Protein AF-K1ZWE6-F1 (afdb_monomer)

Mean predicted aligned error: 5.82 Å

Radius of gyration: 15.29 Å; Cα contacts (8 Å, |Δi|>4): 28; chains: 1; bounding box: 30×24×37 Å

Structure (mmCIF, N/CA/C/O backbone):
data_AF-K1ZWE6-F1
#
_entry.id   AF-K1ZWE6-F1
#
loop_
_atom_site.group_PDB
_atom_site.id
_atom_site.type_symbol
_atom_site.label_atom_id
_atom_site.label_alt_id
_atom_site.label_comp_id
_atom_site.label_asym_id
_atom_site.label_entity_id
_atom_site.label_seq_id
_atom_site.pdbx_PDB_ins_code
_atom_site.Cartn_x
_atom_site.Cartn_y
_atom_site.Cartn_z
_atom_site.occupancy
_atom_site.B_iso_or_equiv
_atom_site.auth_seq_id
_atom_site.auth_comp_id
_atom_site.auth_asym_id
_atom_site.auth_atom_id
_atom_site.pdbx_PDB_model_num
ATOM 1 N N . ILE A 1 1 ? 20.011 6.119 -14.644 1.00 59.66 1 ILE A N 1
ATOM 2 C CA . ILE A 1 1 ? 20.267 4.673 -14.391 1.00 59.66 1 ILE A CA 1
ATOM 3 C C . ILE A 1 1 ? 19.117 3.794 -14.900 1.00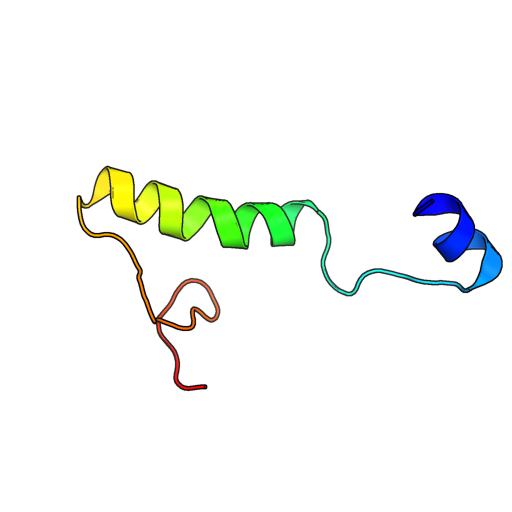 59.66 1 ILE A C 1
ATOM 5 O O . ILE A 1 1 ? 19.408 2.849 -15.617 1.00 59.66 1 ILE A O 1
ATOM 9 N N . SER A 1 2 ? 17.846 4.117 -14.614 1.00 67.81 2 SER A N 1
ATOM 10 C CA . SER A 1 2 ? 16.674 3.352 -15.100 1.00 67.81 2 SER A CA 1
ATOM 11 C C . SER A 1 2 ? 16.587 3.238 -16.638 1.00 67.81 2 SER A C 1
ATOM 13 O O . SER A 1 2 ? 16.592 2.133 -17.169 1.00 67.81 2 SER A O 1
ATOM 15 N N . LEU A 1 3 ? 16.662 4.365 -17.361 1.00 75.12 3 LEU A N 1
ATOM 16 C CA . LEU A 1 3 ? 16.543 4.397 -18.832 1.00 75.12 3 LEU A CA 1
ATOM 17 C C . LEU A 1 3 ? 17.629 3.592 -19.568 1.00 75.12 3 LEU A C 1
ATOM 19 O O . LEU A 1 3 ? 17.367 2.997 -20.607 1.00 75.12 3 LEU A O 1
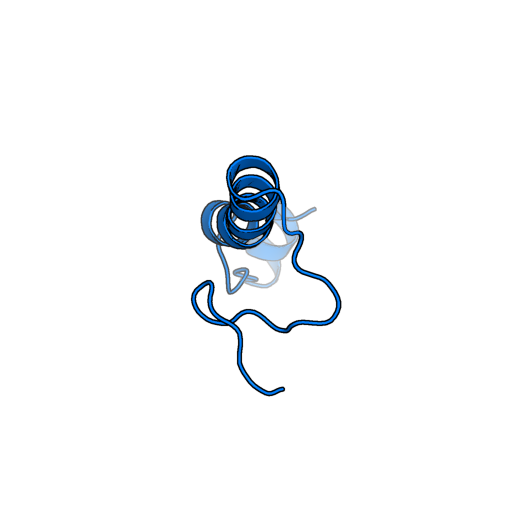ATOM 23 N N . ARG A 1 4 ? 18.850 3.538 -19.018 1.00 80.25 4 ARG A N 1
ATOM 24 C CA . ARG A 1 4 ? 19.953 2.778 -19.626 1.00 80.25 4 ARG A CA 1
ATOM 25 C C . ARG A 1 4 ? 19.721 1.269 -19.522 1.00 80.25 4 ARG A C 1
ATOM 27 O O . ARG A 1 4 ? 19.960 0.552 -20.481 1.00 80.25 4 ARG A O 1
ATOM 34 N N . LYS A 1 5 ? 19.200 0.801 -18.380 1.00 78.75 5 LYS A N 1
ATOM 35 C CA . LYS A 1 5 ? 18.850 -0.612 -18.159 1.00 78.75 5 LYS A CA 1
ATOM 36 C C . LYS A 1 5 ? 17.664 -1.055 -19.018 1.00 78.75 5 LYS A C 1
ATOM 38 O O . LYS A 1 5 ? 17.669 -2.177 -19.502 1.00 78.75 5 LYS A O 1
ATOM 43 N N . GLN A 1 6 ? 16.688 -0.175 -19.236 1.00 81.50 6 GLN A N 1
ATOM 44 C CA . GLN A 1 6 ? 15.602 -0.413 -20.192 1.00 81.50 6 GLN A CA 1
ATOM 45 C C . GLN A 1 6 ? 16.135 -0.579 -21.621 1.00 81.50 6 GLN A C 1
ATOM 47 O O . GLN A 1 6 ? 15.778 -1.539 -22.286 1.00 81.50 6 GLN A O 1
ATOM 52 N N . ALA A 1 7 ? 17.034 0.303 -22.070 1.00 84.00 7 ALA A N 1
ATOM 53 C CA . ALA A 1 7 ? 17.573 0.251 -23.431 1.00 84.00 7 ALA A CA 1
ATOM 54 C C . ALA A 1 7 ? 18.537 -0.928 -23.680 1.00 84.00 7 ALA A C 1
ATOM 56 O O . ALA A 1 7 ? 18.524 -1.507 -24.759 1.00 84.00 7 ALA A O 1
ATOM 57 N N . GLU A 1 8 ? 19.388 -1.271 -22.705 1.00 90.81 8 GLU A N 1
ATOM 58 C CA . GLU A 1 8 ? 20.425 -2.309 -22.856 1.00 90.81 8 GLU A CA 1
ATOM 59 C C . GLU A 1 8 ? 19.926 -3.725 -22.519 1.00 90.81 8 GLU A C 1
ATOM 61 O O . GLU A 1 8 ? 20.474 -4.702 -23.030 1.00 90.81 8 GLU A O 1
ATOM 66 N N . HIS A 1 9 ? 18.921 -3.856 -21.647 1.00 85.50 9 HIS A N 1
ATOM 67 C CA . HIS A 1 9 ? 18.495 -5.149 -21.091 1.00 85.50 9 HIS A CA 1
ATOM 68 C C . HIS A 1 9 ? 16.994 -5.423 -21.210 1.00 85.50 9 HIS A C 1
ATOM 70 O O . HIS A 1 9 ? 16.537 -6.411 -20.64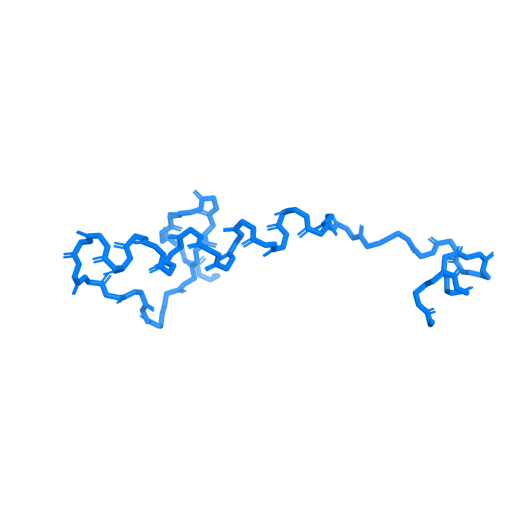1 1.00 85.50 9 HIS A O 1
ATOM 76 N N . ASP A 1 10 ? 16.238 -4.552 -21.889 1.00 78.75 10 ASP A N 1
ATOM 77 C CA . ASP A 1 10 ? 14.771 -4.616 -21.977 1.00 78.75 10 ASP A CA 1
ATOM 78 C C . ASP A 1 10 ? 14.120 -4.797 -20.597 1.00 78.75 10 ASP A C 1
ATOM 80 O O . ASP A 1 10 ? 13.217 -5.593 -20.371 1.00 78.75 10 ASP A O 1
ATOM 84 N N . PHE A 1 11 ? 14.672 -4.101 -19.603 1.00 82.12 11 PHE A N 1
ATOM 85 C CA . PHE A 1 11 ? 14.208 -4.237 -18.235 1.00 82.12 11 PHE A CA 1
ATOM 86 C C . PHE A 1 11 ? 12.941 -3.404 -18.037 1.00 82.12 11 PHE A C 1
ATOM 88 O O . PHE A 1 11 ? 13.030 -2.209 -17.742 1.00 82.12 11 PHE A O 1
ATOM 95 N N . GLN A 1 12 ? 11.759 -4.008 -18.152 1.00 75.81 12 GLN A N 1
ATOM 96 C CA . GLN A 1 12 ? 10.529 -3.394 -17.650 1.00 75.81 12 GLN A CA 1
ATOM 97 C C . GLN A 1 12 ? 10.325 -3.731 -16.165 1.00 75.81 12 GLN A C 1
ATOM 99 O O . GLN A 1 12 ? 10.270 -4.906 -15.795 1.00 75.81 12 GLN A O 1
ATOM 104 N N . PRO A 1 13 ? 10.179 -2.720 -15.288 1.00 76.25 13 PRO A N 1
ATOM 105 C CA . PRO A 1 13 ? 9.679 -2.953 -13.944 1.00 76.25 13 PRO A CA 1
ATOM 106 C C . PRO A 1 13 ? 8.278 -3.587 -14.021 1.00 76.25 13 PRO A C 1
ATOM 108 O O . PRO A 1 13 ? 7.443 -3.097 -14.779 1.00 76.25 13 PRO A O 1
ATOM 111 N N . PRO A 1 14 ? 7.990 -4.637 -13.235 1.00 75.19 14 PRO A N 1
ATOM 112 C CA . PRO A 1 14 ? 6.692 -5.317 -13.257 1.00 75.19 14 PRO A CA 1
ATOM 113 C C . PRO A 1 14 ? 5.550 -4.485 -12.652 1.00 75.19 14 PRO A C 1
ATOM 115 O O . PRO A 1 14 ? 4.396 -4.893 -12.725 1.00 75.19 14 PRO A O 1
ATOM 118 N N . LEU A 1 15 ? 5.874 -3.353 -12.025 1.00 79.94 15 LEU A N 1
ATOM 119 C CA . LEU A 1 15 ? 4.938 -2.417 -11.418 1.00 79.94 15 LEU A CA 1
ATOM 120 C C . LEU A 1 15 ? 5.296 -1.013 -11.894 1.00 79.94 15 LEU A C 1
ATOM 122 O O . LEU A 1 15 ? 6.481 -0.653 -11.885 1.00 79.94 15 LEU A O 1
ATOM 126 N N . ASP A 1 16 ? 4.297 -0.227 -12.285 1.00 86.88 16 ASP A N 1
ATOM 127 C CA . ASP A 1 16 ? 4.551 1.158 -12.647 1.00 86.88 16 ASP A CA 1
ATOM 128 C C . ASP A 1 16 ? 4.765 2.037 -11.394 1.00 86.88 16 ASP A C 1
ATOM 130 O O . ASP A 1 16 ? 4.629 1.611 -10.239 1.00 86.88 16 ASP A O 1
ATOM 134 N N . ILE A 1 17 ? 5.173 3.288 -11.616 1.00 88.50 17 ILE A N 1
ATOM 135 C CA . ILE A 1 17 ? 5.425 4.239 -10.527 1.00 88.50 17 ILE A CA 1
ATOM 136 C C . ILE A 1 17 ? 4.148 4.603 -9.752 1.00 88.50 17 ILE A C 1
ATOM 138 O O . ILE A 1 17 ? 4.222 4.899 -8.558 1.00 88.50 17 ILE A O 1
ATOM 142 N N . VAL A 1 18 ? 2.992 4.574 -10.412 1.00 90.88 18 VAL A N 1
ATOM 143 C CA . VAL A 1 18 ? 1.685 4.897 -9.835 1.00 90.88 18 VAL A CA 1
ATOM 144 C C . VAL A 1 18 ? 1.222 3.763 -8.924 1.00 90.88 18 VAL A C 1
ATOM 146 O O . VAL A 1 18 ? 0.821 4.032 -7.795 1.00 90.88 18 VAL A O 1
ATOM 149 N N . ASP A 1 19 ? 1.371 2.508 -9.345 1.00 90.31 19 ASP A N 1
ATOM 150 C CA . ASP A 1 19 ? 1.088 1.319 -8.541 1.00 90.31 19 ASP A CA 1
ATOM 151 C C . ASP A 1 19 ? 1.951 1.290 -7.276 1.00 90.31 19 ASP A C 1
ATOM 153 O O . ASP A 1 19 ? 1.469 1.019 -6.171 1.00 90.31 19 ASP A O 1
ATOM 157 N N . GLY A 1 20 ? 3.243 1.600 -7.424 1.00 90.75 20 GLY A N 1
ATOM 158 C CA . GLY A 1 20 ? 4.172 1.697 -6.302 1.00 90.75 20 GLY A CA 1
ATOM 159 C C . GLY A 1 20 ? 3.752 2.781 -5.309 1.00 90.75 20 GLY A C 1
ATOM 160 O O . GLY A 1 20 ? 3.717 2.530 -4.104 1.00 90.75 20 GLY A O 1
ATOM 161 N N . ALA A 1 21 ? 3.385 3.963 -5.811 1.00 94.25 21 ALA A N 1
ATOM 162 C CA . ALA A 1 21 ? 2.901 5.059 -4.980 1.00 94.25 21 ALA A CA 1
ATOM 163 C C . ALA A 1 21 ? 1.595 4.692 -4.261 1.00 94.25 21 ALA A C 1
ATOM 165 O O . ALA A 1 21 ? 1.500 4.868 -3.047 1.00 94.25 21 ALA A O 1
ATOM 166 N N . ALA A 1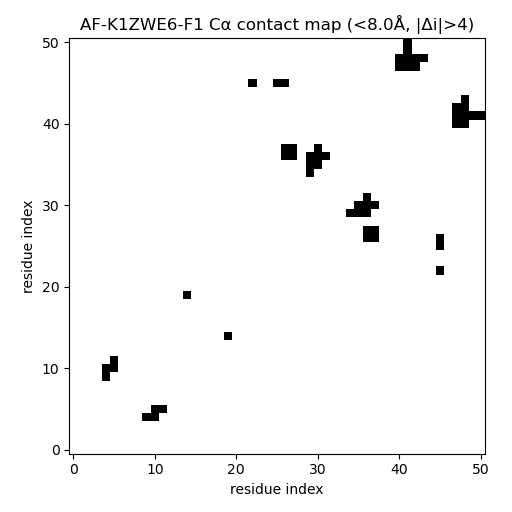 22 ? 0.619 4.115 -4.966 1.00 94.69 22 ALA A N 1
ATOM 167 C CA . ALA A 1 22 ? -0.666 3.729 -4.393 1.00 94.69 22 ALA A CA 1
ATOM 168 C C . ALA A 1 22 ? -0.504 2.723 -3.242 1.00 94.69 22 ALA A C 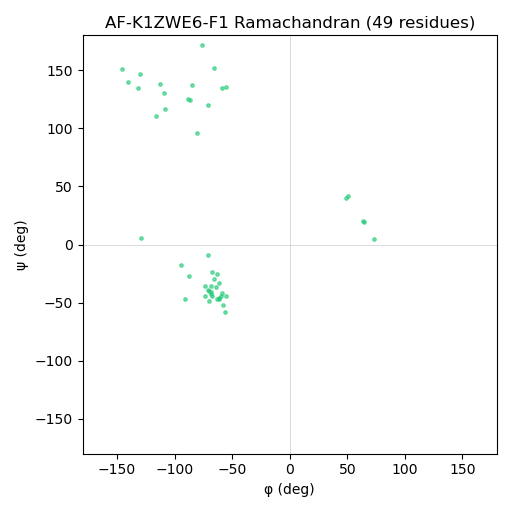1
ATOM 170 O O . ALA A 1 22 ? -1.134 2.878 -2.199 1.00 94.69 22 ALA A O 1
ATOM 171 N N . ARG A 1 23 ? 0.394 1.738 -3.384 1.00 92.81 23 ARG A N 1
ATOM 172 C CA . ARG A 1 23 ? 0.683 0.739 -2.336 1.00 92.81 23 ARG A CA 1
ATOM 173 C C . ARG A 1 23 ? 1.268 1.326 -1.051 1.00 92.81 23 ARG A C 1
ATOM 175 O O . ARG A 1 23 ? 1.131 0.709 0.001 1.00 92.81 23 ARG A O 1
ATOM 182 N N . VAL A 1 24 ? 1.925 2.482 -1.125 1.00 93.56 24 VAL A N 1
ATOM 183 C CA . VAL A 1 24 ? 2.464 3.183 0.052 1.00 93.56 24 VAL A CA 1
ATOM 184 C C . VAL A 1 24 ? 1.438 4.164 0.611 1.00 93.56 24 VAL A C 1
ATOM 186 O O . VAL A 1 24 ? 1.218 4.213 1.820 1.00 93.56 24 VAL A O 1
ATOM 189 N N . CYS A 1 25 ? 0.818 4.954 -0.265 1.00 96.12 25 CYS A N 1
ATOM 190 C CA . CYS A 1 25 ? -0.073 6.037 0.124 1.00 96.12 25 CYS A CA 1
ATOM 191 C C . CYS A 1 25 ? -1.368 5.531 0.762 1.00 96.12 25 CYS A C 1
ATOM 193 O O . CYS A 1 25 ? -1.784 6.099 1.765 1.00 96.12 25 CYS A O 1
ATOM 195 N N . ASP A 1 26 ? -1.986 4.483 0.219 1.00 96.56 26 ASP A N 1
ATOM 196 C CA . ASP A 1 26 ? -3.287 3.988 0.684 1.00 96.56 26 ASP A CA 1
ATOM 197 C C . ASP A 1 26 ? -3.304 3.624 2.187 1.00 96.56 26 ASP A C 1
ATOM 199 O O . ASP A 1 26 ? -4.011 4.298 2.941 1.00 96.56 26 ASP A O 1
ATOM 203 N N . PRO A 1 27 ? -2.456 2.703 2.697 1.00 95.94 27 PRO A N 1
ATOM 204 C CA . PRO A 1 27 ? -2.448 2.367 4.124 1.00 95.94 27 PRO A CA 1
ATOM 205 C C . PRO A 1 27 ? -1.950 3.512 5.018 1.00 95.94 27 PRO A C 1
ATOM 207 O O . PRO A 1 27 ? -2.273 3.561 6.207 1.00 95.94 27 PRO A O 1
ATOM 210 N N . PHE A 1 28 ? -1.154 4.437 4.472 1.00 96.00 28 PHE A N 1
ATOM 211 C CA . PHE A 1 28 ? -0.709 5.620 5.203 1.00 96.00 28 PHE A CA 1
ATOM 212 C C . PHE A 1 28 ? -1.869 6.594 5.441 1.00 96.00 28 PHE A C 1
ATOM 214 O O . PHE A 1 28 ? -2.085 7.024 6.575 1.00 96.00 28 PHE A O 1
ATOM 221 N N . PHE A 1 29 ? -2.639 6.908 4.394 1.00 97.56 29 PHE A N 1
ATOM 222 C CA . PHE A 1 29 ? -3.812 7.772 4.501 1.00 97.56 29 PHE A CA 1
ATOM 223 C C . PHE A 1 29 ? -4.941 7.109 5.283 1.00 97.56 29 PHE A C 1
ATOM 225 O O . PHE A 1 29 ? -5.535 7.775 6.125 1.00 97.56 29 PHE A O 1
ATOM 232 N N . ASP A 1 30 ? -5.197 5.816 5.079 1.00 96.94 30 ASP A N 1
ATOM 233 C CA . ASP A 1 30 ? -6.166 5.062 5.879 1.00 96.94 30 ASP A CA 1
ATOM 234 C C . ASP A 1 30 ? -5.838 5.156 7.377 1.00 96.94 30 ASP A C 1
ATOM 236 O O . ASP A 1 30 ? -6.704 5.490 8.186 1.00 96.94 30 ASP A O 1
ATOM 240 N N . GLY A 1 31 ? -4.563 5.004 7.751 1.00 96.44 31 GLY A N 1
ATOM 241 C CA . GLY A 1 31 ? -4.134 5.171 9.139 1.00 96.44 31 GLY A CA 1
ATOM 242 C C . GLY A 1 31 ? -4.324 6.588 9.690 1.00 96.44 31 GLY A C 1
ATOM 243 O O . GLY A 1 31 ? -4.700 6.742 10.849 1.00 96.44 31 GLY A O 1
ATOM 244 N N . ILE A 1 32 ? -4.124 7.626 8.870 1.00 97.88 32 ILE A N 1
ATOM 245 C CA . ILE A 1 32 ? -4.405 9.019 9.261 1.00 97.88 32 ILE A CA 1
ATOM 246 C C . ILE A 1 32 ? -5.910 9.245 9.455 1.00 97.88 32 ILE A C 1
ATOM 248 O O . ILE A 1 32 ? -6.311 9.889 10.422 1.00 97.88 32 ILE A O 1
ATOM 252 N N . LEU A 1 33 ? -6.742 8.736 8.542 1.00 97.81 33 LEU A N 1
ATOM 253 C CA . LEU A 1 33 ? -8.190 8.960 8.543 1.00 97.81 33 LEU A CA 1
ATOM 254 C C . LEU A 1 33 ? -8.906 8.169 9.644 1.00 97.81 33 LEU A C 1
ATOM 256 O O . LEU A 1 33 ? -9.873 8.660 10.222 1.00 97.81 33 LEU A O 1
ATOM 260 N N . THR A 1 34 ? -8.437 6.959 9.943 1.00 96.88 34 THR A N 1
ATOM 261 C CA . THR A 1 34 ? -9.034 6.069 10.952 1.00 96.88 34 THR A CA 1
ATOM 262 C C . THR A 1 34 ? -8.386 6.196 12.332 1.00 96.88 34 THR A C 1
ATOM 264 O O . THR A 1 34 ? -8.950 5.734 13.323 1.00 96.88 34 THR A O 1
ATOM 267 N N . GLY A 1 35 ? -7.186 6.781 12.412 1.00 97.06 35 GLY A N 1
ATOM 268 C CA . GLY A 1 35 ? -6.352 6.798 13.617 1.00 97.06 35 GLY A CA 1
ATOM 269 C C . GLY A 1 35 ? -5.689 5.452 13.941 1.00 97.06 35 GLY A C 1
ATOM 270 O O . GLY A 1 35 ? -5.047 5.329 14.983 1.00 97.06 35 GLY A O 1
ATOM 271 N N . THR A 1 36 ? -5.838 4.437 13.080 1.00 94.69 36 THR A N 1
ATOM 272 C CA . THR A 1 36 ? -5.284 3.092 13.286 1.00 94.69 36 THR A CA 1
ATOM 273 C C . THR A 1 36 ? -4.259 2.767 12.209 1.00 94.69 36 THR A C 1
ATOM 275 O O . THR A 1 36 ? -4.597 2.553 11.052 1.00 94.69 36 THR A O 1
ATOM 278 N N . HIS A 1 37 ? -2.985 2.687 12.586 1.00 94.69 37 HIS A N 1
ATOM 279 C CA . HIS A 1 37 ? -1.916 2.402 11.632 1.00 94.69 37 HIS A CA 1
ATOM 280 C C . HIS A 1 37 ? -1.720 0.902 11.392 1.00 94.69 37 HIS A C 1
ATOM 282 O O . HIS A 1 37 ? -1.645 0.099 12.326 1.00 94.69 37 HIS A O 1
ATOM 288 N N . TRP A 1 38 ? -1.525 0.539 10.126 1.00 94.19 38 TRP A N 1
ATOM 289 C CA . TRP A 1 38 ? -1.105 -0.800 9.729 1.00 94.19 38 TRP A CA 1
ATOM 290 C C . TRP A 1 38 ? 0.356 -1.0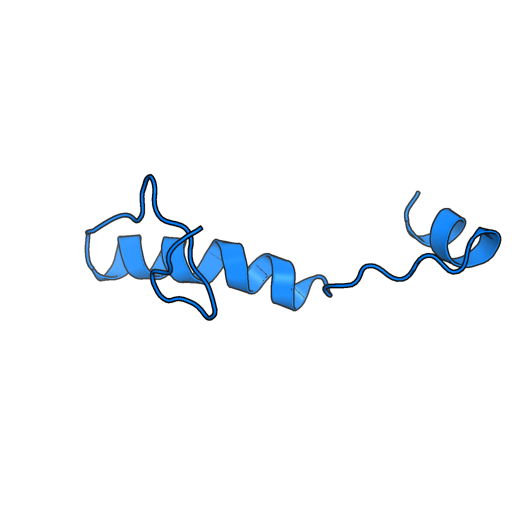48 10.128 1.00 94.19 38 TRP A C 1
ATOM 292 O O . TRP A 1 38 ? 1.264 -0.352 9.679 1.00 94.19 38 TRP A O 1
ATOM 302 N N . SER A 1 39 ? 0.602 -2.063 10.959 1.00 93.06 39 SER A N 1
ATOM 303 C CA . SER A 1 39 ? 1.951 -2.537 11.291 1.00 93.06 39 SER A CA 1
ATOM 304 C C . SER A 1 39 ? 1.983 -4.064 11.368 1.00 93.06 39 SER A C 1
ATOM 306 O O . SER A 1 39 ? 1.032 -4.696 11.827 1.00 93.06 39 SER A O 1
ATOM 308 N N . GLY A 1 40 ? 3.055 -4.676 10.853 1.00 93.44 40 GLY A N 1
ATOM 309 C CA . GLY A 1 40 ? 3.216 -6.137 10.847 1.00 93.44 40 GLY A CA 1
ATOM 310 C C . GLY A 1 40 ? 2.186 -6.905 10.003 1.00 93.44 40 GLY A C 1
ATOM 311 O O . GLY A 1 40 ? 1.989 -8.098 10.225 1.00 93.44 40 GLY A O 1
ATOM 312 N N . LYS A 1 41 ? 1.505 -6.246 9.058 1.00 92.12 41 LYS A N 1
ATOM 313 C CA . LYS A 1 41 ? 0.522 -6.861 8.153 1.00 92.12 41 LYS A CA 1
ATOM 314 C C . LYS A 1 41 ? 1.028 -6.842 6.716 1.00 92.12 41 LYS A C 1
ATOM 316 O O . LYS A 1 41 ? 1.569 -5.835 6.270 1.00 92.12 41 LYS A O 1
ATOM 321 N N . PHE A 1 42 ? 0.818 -7.944 5.999 1.00 93.75 42 PHE A N 1
ATOM 322 C CA . PHE A 1 42 ? 0.963 -7.979 4.550 1.00 93.75 42 PHE A CA 1
ATOM 323 C C . PHE A 1 42 ? -0.371 -7.587 3.915 1.00 93.75 42 PHE A C 1
ATOM 325 O O . PHE A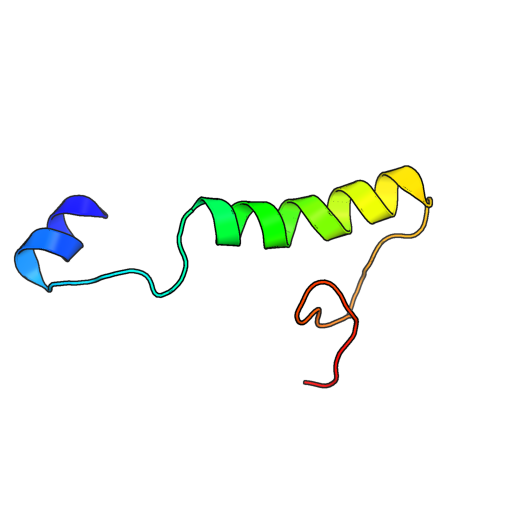 1 42 ? -1.412 -8.154 4.253 1.00 93.75 42 PHE A O 1
ATOM 332 N N . LEU A 1 43 ? -0.339 -6.575 3.048 1.00 94.38 43 LEU A N 1
ATOM 333 C CA . LEU A 1 43 ? -1.525 -6.061 2.376 1.00 94.38 43 LEU A CA 1
ATOM 334 C C . LEU A 1 43 ? -1.488 -6.466 0.906 1.00 94.38 43 LEU A C 1
ATOM 336 O O . LEU A 1 43 ? -0.612 -6.034 0.154 1.00 94.38 43 LEU A O 1
ATOM 340 N N . LYS A 1 44 ? -2.465 -7.273 0.500 1.00 92.38 44 LYS A N 1
ATOM 341 C CA . LYS A 1 44 ? -2.736 -7.600 -0.896 1.00 92.38 44 LYS A CA 1
ATOM 342 C C . LYS A 1 44 ? -4.037 -6.923 -1.296 1.00 92.38 44 LYS A C 1
ATOM 344 O O . LYS A 1 44 ? -5.019 -7.008 -0.565 1.00 92.38 44 LYS A O 1
ATOM 349 N N . ASP A 1 45 ? -4.027 -6.222 -2.426 1.00 92.44 45 ASP A N 1
ATOM 350 C CA . ASP A 1 45 ? -5.191 -5.472 -2.915 1.00 92.44 45 ASP A CA 1
ATOM 351 C C . ASP A 1 45 ? -5.793 -4.560 -1.825 1.00 92.44 45 ASP A C 1
ATOM 353 O O . ASP A 1 45 ? -7.008 -4.493 -1.640 1.00 92.44 45 ASP A O 1
ATOM 357 N N . TYR A 1 46 ? -4.908 -3.901 -1.063 1.00 94.25 46 TYR A N 1
ATOM 358 C CA . TYR A 1 46 ? -5.237 -3.000 0.053 1.00 94.25 46 TYR A CA 1
ATOM 359 C C . TYR A 1 46 ? -5.948 -3.673 1.241 1.00 94.25 46 TYR A C 1
ATOM 361 O O . TYR A 1 46 ? -6.577 -3.012 2.063 1.00 94.25 46 TYR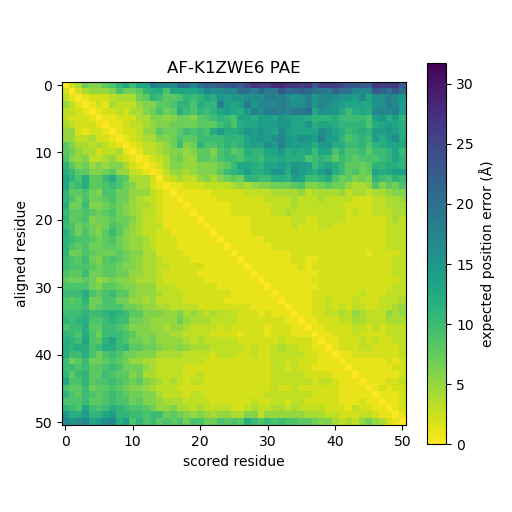 A O 1
ATOM 369 N N . LYS A 1 47 ? -5.845 -5.003 1.366 1.00 93.62 47 LYS A N 1
ATOM 370 C CA . LYS A 1 47 ? -6.458 -5.784 2.448 1.00 93.62 47 LYS A CA 1
ATOM 371 C C . LYS A 1 47 ? -5.456 -6.734 3.102 1.00 93.62 47 LYS A C 1
ATOM 373 O O . LYS A 1 47 ? -4.586 -7.266 2.412 1.00 93.62 47 LYS A O 1
ATOM 378 N N . PRO A 1 48 ? -5.575 -7.003 4.415 1.00 94.56 48 PRO A N 1
ATOM 379 C CA . PRO A 1 48 ? -4.754 -8.008 5.079 1.00 94.56 48 PRO A CA 1
ATOM 380 C C . PRO A 1 48 ? -4.875 -9.372 4.403 1.00 94.56 48 PRO A C 1
ATOM 382 O O . PRO A 1 48 ? -5.970 -9.819 4.065 1.00 94.56 48 PRO A O 1
ATOM 385 N N . THR A 1 49 ? -3.745 -10.032 4.203 1.00 95.62 49 THR A N 1
ATOM 386 C CA . THR A 1 49 ? -3.657 -11.374 3.627 1.00 95.62 49 THR A CA 1
ATOM 387 C C . THR A 1 49 ? -2.498 -12.114 4.279 1.00 95.62 49 THR A C 1
ATOM 389 O O . THR A 1 49 ? -1.540 -11.491 4.746 1.00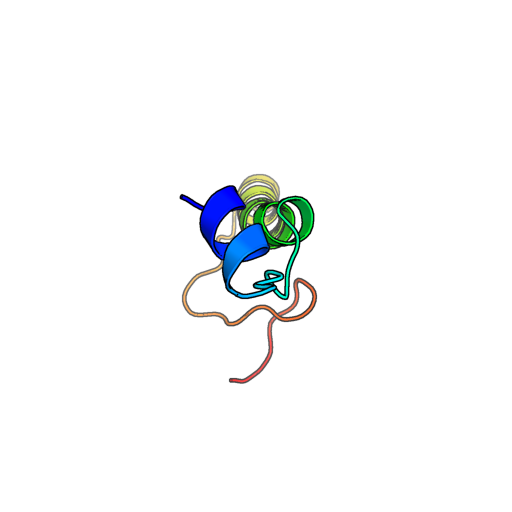 95.62 49 THR A O 1
ATOM 392 N N . ASP A 1 50 ? -2.619 -13.435 4.354 1.00 93.44 50 ASP A N 1
ATOM 393 C CA . ASP A 1 50 ? -1.549 -14.299 4.839 1.00 93.44 50 ASP A CA 1
ATOM 394 C C . ASP A 1 50 ? -0.345 -14.261 3.881 1.00 93.44 50 ASP A C 1
ATOM 396 O O . ASP A 1 50 ? -0.490 -13.977 2.690 1.00 93.44 50 ASP A O 1
ATOM 400 N N . TRP A 1 51 ? 0.847 -14.490 4.431 1.00 87.94 51 TRP A N 1
ATOM 401 C CA . TRP A 1 51 ? 2.106 -14.505 3.679 1.00 87.94 51 TRP A CA 1
ATOM 402 C C . TRP A 1 51 ? 2.220 -15.700 2.732 1.00 87.94 51 TRP A C 1
ATOM 404 O O . TRP A 1 51 ? 1.765 -16.803 3.112 1.00 87.94 51 TRP A O 1
#

Sequence (51 aa):
ISLRKQAEHDFQPPLDIVDGAARVCDPFFDGILTGTHWSGKFLKDYKPTDW

Solvent-accessible surface area (backbone atoms only — not comparable to full-atom values): 3347 Å² total; per-residue (Å²): 115,69,70,59,44,31,74,77,63,69,53,74,72,97,61,56,74,64,59,55,46,49,71,54,47,51,59,53,50,50,14,66,77,70,72,55,71,85,71,100,66,50,67,54,96,88,33,83,47,85,133

Foldseek 3Di:
DVVVCCVPPVDDDPDDPVRVCCVVVVQVVVCVVVVNHDDPFDADPNHGDDD

pLDDT: mean 89.29, std 8.5, range [59.66, 97.88]

Secondary structure (DSSP, 8-state):
-HHHHHHHH----SS-HHHHHHHHHHHHHHHHHHS----S-EEETTEEE--